Protein AF-A0A967HJ65-F1 (afdb_monomer_lite)

pLDDT: mean 89.08, std 5.62, range [77.12, 97.5]

Secondary structure (DSSP, 8-state):
-HHHHHTTT--EEEEESSS-HHHHHHHHHHTT---TTEEEEE---HHHHHHHHHHH--SEEEEE-GGG-

Foldseek 3Di:
DLLVCVVVVFQEEEEEQPDAPVVVVVVCVVVVRHCPSYHYYHDQDPVVVVVCCVVVVTPYYHYHPPVSD

Radius of gyration: 11.39 Å; chains: 1; bounding box: 28×19×29 Å

Sequence (69 aa):
VSGRLAGAGHTVLYVSGEESAYQVKLRAERLEEPTEDLLMVAETSTEEILAIVEAAAPDILVVDSIQTL

Structure (mmCIF, N/CA/C/O backbone):
data_AF-A0A967HJ65-F1
#
_entry.id   AF-A0A967HJ65-F1
#
loop_
_atom_site.group_PDB
_atom_site.id
_atom_site.type_symbol
_atom_site.label_atom_id
_atom_site.label_alt_id
_atom_site.label_comp_id
_atom_site.label_asym_id
_atom_site.label_entity_id
_atom_site.label_seq_id
_atom_site.pdbx_PDB_ins_code
_atom_site.Cartn_x
_atom_site.Cartn_y
_atom_site.Cartn_z
_atom_site.occupancy
_atom_site.B_iso_or_equiv
_atom_site.auth_seq_id
_atom_site.auth_comp_id
_atom_site.auth_asym_id
_atom_site.auth_atom_id
_atom_site.pdbx_PDB_model_num
ATOM 1 N N . VAL A 1 1 ? 11.384 -2.935 -4.155 1.00 78.00 1 VAL A N 1
ATOM 2 C CA . VAL A 1 1 ? 10.811 -4.283 -4.471 1.00 78.00 1 VAL A CA 1
ATOM 3 C C . VAL A 1 1 ? 9.438 -4.119 -5.084 1.00 78.00 1 VAL A C 1
ATOM 5 O O . VAL A 1 1 ? 9.284 -4.475 -6.242 1.00 78.00 1 VAL A O 1
ATOM 8 N N . SER A 1 2 ? 8.484 -3.538 -4.356 1.00 83.00 2 SER A N 1
ATOM 9 C CA . SER A 1 2 ? 7.158 -3.169 -4.867 1.00 83.00 2 SER A CA 1
ATOM 10 C C . SER A 1 2 ? 7.238 -2.303 -6.129 1.00 83.00 2 SER A C 1
ATOM 12 O O . SER A 1 2 ? 6.592 -2.633 -7.115 1.00 83.00 2 SER A O 1
ATOM 14 N N . GLY A 1 3 ? 8.111 -1.290 -6.162 1.00 81.81 3 GLY A N 1
ATOM 15 C CA . GLY A 1 3 ? 8.293 -0.462 -7.360 1.00 81.81 3 GLY A CA 1
ATOM 16 C C . GLY A 1 3 ? 8.872 -1.215 -8.565 1.00 81.81 3 GLY A C 1
ATOM 17 O O . GLY A 1 3 ? 8.435 -1.031 -9.695 1.00 81.81 3 GLY A O 1
ATOM 18 N N . ARG A 1 4 ? 9.805 -2.150 -8.350 1.00 84.69 4 ARG A N 1
ATOM 19 C CA . ARG A 1 4 ? 10.316 -3.025 -9.430 1.00 84.69 4 ARG A CA 1
ATOM 20 C C . ARG A 1 4 ? 9.265 -3.986 -9.978 1.00 84.69 4 ARG A C 1
ATOM 22 O O . ARG A 1 4 ? 9.290 -4.267 -11.168 1.00 84.69 4 ARG A O 1
ATOM 29 N N . LEU A 1 5 ? 8.391 -4.508 -9.118 1.00 87.19 5 LEU A N 1
ATOM 30 C CA . LEU A 1 5 ? 7.284 -5.374 -9.530 1.00 87.19 5 LEU A CA 1
ATOM 31 C C . LEU A 1 5 ? 6.265 -4.583 -10.356 1.00 87.19 5 LEU A C 1
ATOM 33 O O . LEU A 1 5 ? 5.872 -5.051 -11.419 1.00 87.19 5 LEU A O 1
ATOM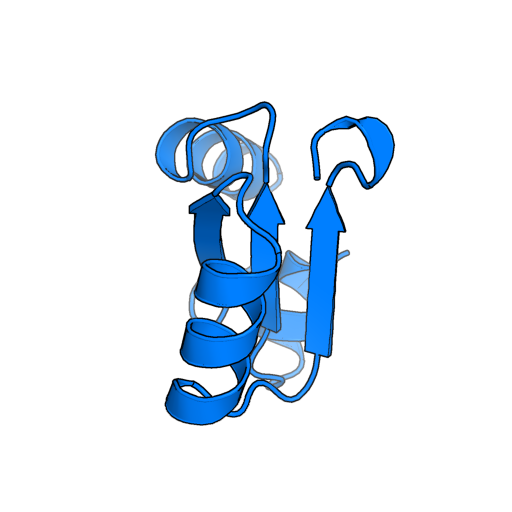 37 N N . ALA A 1 6 ? 5.946 -3.360 -9.923 1.00 85.38 6 ALA A N 1
ATOM 38 C CA . ALA A 1 6 ? 5.144 -2.420 -10.702 1.00 85.38 6 ALA A CA 1
ATOM 39 C C . ALA A 1 6 ? 5.784 -2.146 -12.074 1.00 85.38 6 ALA A C 1
ATOM 41 O O . ALA A 1 6 ? 5.168 -2.373 -13.106 1.00 85.38 6 ALA A O 1
ATOM 42 N N . GLY A 1 7 ? 7.076 -1.805 -12.112 1.00 85.00 7 GLY A N 1
ATOM 43 C CA . GLY A 1 7 ? 7.805 -1.600 -13.371 1.00 85.00 7 GLY A CA 1
ATOM 44 C C . GLY A 1 7 ? 7.967 -2.846 -14.253 1.00 85.00 7 GLY A C 1
ATOM 45 O O . GLY A 1 7 ? 8.370 -2.718 -15.406 1.00 85.00 7 GLY A O 1
ATOM 46 N N . ALA A 1 8 ? 7.665 -4.043 -13.741 1.00 88.50 8 ALA A N 1
ATOM 47 C CA . ALA A 1 8 ? 7.602 -5.276 -14.524 1.00 88.50 8 ALA A CA 1
ATOM 48 C C . ALA A 1 8 ? 6.213 -5.516 -15.155 1.00 88.50 8 ALA A C 1
ATOM 50 O O . ALA A 1 8 ? 6.017 -6.542 -15.807 1.00 88.50 8 ALA A O 1
ATOM 51 N N . GLY A 1 9 ? 5.271 -4.579 -14.988 1.00 88.94 9 GLY A N 1
ATOM 52 C CA . GLY A 1 9 ? 3.916 -4.633 -15.538 1.00 88.94 9 GLY A CA 1
ATOM 53 C C . GLY A 1 9 ? 2.895 -5.329 -14.637 1.00 88.94 9 GLY A C 1
ATOM 54 O O . GLY A 1 9 ? 1.835 -5.712 -15.126 1.00 88.94 9 GLY A O 1
ATOM 55 N N . HIS A 1 10 ? 3.206 -5.530 -13.353 1.00 92.31 10 HIS A N 1
ATOM 56 C CA . HIS A 1 10 ? 2.244 -6.041 -12.376 1.00 92.31 10 HIS A CA 1
ATOM 57 C C . HIS A 1 10 ? 1.522 -4.895 -11.678 1.00 92.31 10 HIS A C 1
ATOM 59 O O . HIS A 1 10 ? 2.155 -3.942 -11.228 1.00 92.31 10 HIS A O 1
ATOM 65 N N . THR A 1 11 ? 0.215 -5.033 -11.479 1.00 92.88 11 THR A N 1
ATOM 66 C CA . THR A 1 11 ? -0.523 -4.129 -10.594 1.00 92.88 11 THR A CA 1
ATOM 67 C C . THR A 1 11 ? -0.222 -4.509 -9.148 1.00 92.88 11 THR A C 1
ATOM 69 O O . THR A 1 11 ? -0.567 -5.606 -8.699 1.00 92.88 11 THR A O 1
ATOM 72 N N . VAL A 1 12 ? 0.433 -3.613 -8.408 1.00 93.69 12 VAL A N 1
ATOM 73 C CA . VAL A 1 12 ? 0.830 -3.859 -7.014 1.00 93.69 12 VAL A CA 1
ATOM 74 C C . VAL A 1 12 ? 0.005 -2.983 -6.083 1.00 93.69 12 VAL A C 1
ATOM 76 O O . VAL A 1 12 ? 0.026 -1.762 -6.211 1.00 93.69 12 VAL A O 1
ATOM 79 N N . LEU A 1 13 ? -0.667 -3.593 -5.107 1.00 94.81 13 LEU A N 1
ATOM 80 C CA . LEU A 1 13 ? -1.298 -2.887 -3.994 1.00 94.81 13 LEU A CA 1
ATOM 81 C C . LEU A 1 13 ? -0.391 -2.958 -2.765 1.00 94.81 13 LEU A C 1
ATOM 83 O O . LEU A 1 13 ? -0.143 -4.033 -2.227 1.00 94.81 13 LEU A O 1
ATOM 87 N N . TYR A 1 14 ? 0.107 -1.810 -2.326 1.00 94.00 14 TYR A N 1
ATOM 88 C CA . TYR A 1 14 ? 0.907 -1.651 -1.120 1.00 94.00 14 TYR A CA 1
ATOM 89 C C . TYR A 1 14 ? 0.053 -1.054 -0.008 1.00 94.00 14 TYR A C 1
ATOM 91 O O . TYR A 1 14 ? -0.418 0.079 -0.117 1.00 94.00 14 TYR A O 1
ATOM 99 N N . VAL A 1 15 ? -0.121 -1.803 1.069 1.00 94.44 15 VAL A N 1
ATOM 100 C CA . VAL A 1 15 ? -0.862 -1.384 2.254 1.00 94.44 15 VAL A CA 1
ATOM 101 C C . VAL A 1 15 ? 0.123 -1.094 3.372 1.00 94.44 15 VAL A C 1
ATOM 103 O O . VAL A 1 15 ? 0.953 -1.947 3.694 1.00 94.44 15 VAL A O 1
ATOM 106 N N . SER A 1 16 ? 0.011 0.086 3.979 1.00 92.12 16 SER A N 1
ATOM 107 C CA . SER A 1 16 ? 0.752 0.421 5.189 1.00 92.12 16 SER A CA 1
ATOM 108 C C . SER A 1 16 ? -0.158 0.812 6.342 1.00 92.12 16 SER A C 1
ATOM 110 O O . SER A 1 16 ? -1.062 1.620 6.166 1.00 92.12 16 SER A O 1
ATOM 112 N N . GLY A 1 17 ? 0.114 0.278 7.530 1.00 87.56 17 GLY A N 1
ATOM 113 C CA . GLY A 1 17 ? -0.519 0.732 8.771 1.00 87.56 17 GLY A CA 1
ATOM 114 C C . GLY A 1 17 ? 0.315 1.760 9.547 1.00 87.56 17 GLY A C 1
ATOM 115 O O . GLY A 1 17 ? -0.148 2.293 10.553 1.00 87.56 17 GLY A O 1
ATOM 116 N N . GLU A 1 18 ? 1.540 2.054 9.095 1.00 79.81 18 GLU A N 1
ATOM 117 C CA . GLU A 1 18 ? 2.512 2.894 9.814 1.00 79.81 18 GLU A CA 1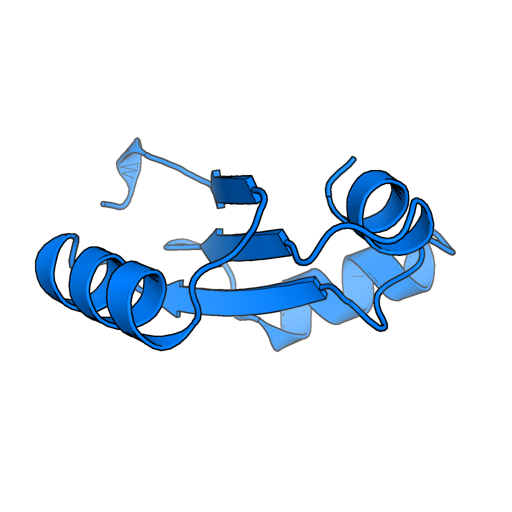
ATOM 118 C C . GLU A 1 18 ? 2.770 4.242 9.135 1.00 79.81 18 GLU A C 1
ATOM 120 O O . GLU A 1 18 ? 2.891 5.271 9.803 1.00 79.81 18 GLU A O 1
ATOM 125 N N . GLU A 1 19 ? 2.865 4.248 7.805 1.00 83.94 19 GLU A N 1
ATOM 126 C CA . GLU A 1 19 ? 3.216 5.427 7.019 1.00 83.94 19 GLU A CA 1
ATOM 127 C C . GLU A 1 19 ? 2.069 5.825 6.082 1.00 83.94 19 GLU A C 1
ATOM 129 O O . GLU A 1 19 ? 1.341 4.996 5.538 1.00 83.94 19 GLU A O 1
ATOM 134 N N . SER A 1 20 ? 1.927 7.128 5.831 1.00 87.06 20 SER A N 1
ATOM 135 C CA . SER A 1 20 ? 0.993 7.599 4.805 1.00 87.06 20 SER A CA 1
ATOM 136 C C . SER A 1 20 ? 1.484 7.236 3.398 1.00 8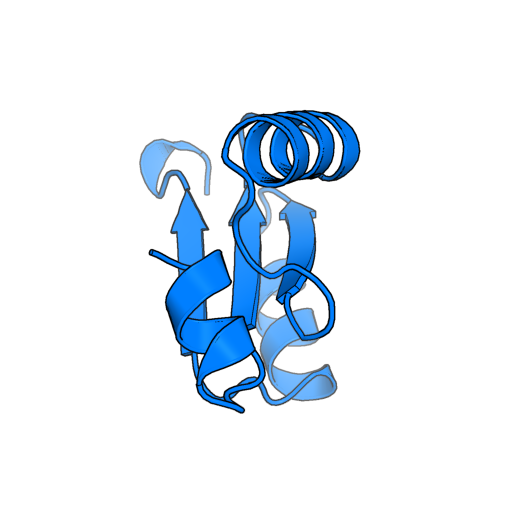7.06 20 SER A C 1
ATOM 138 O O . SER A 1 20 ? 2.686 7.272 3.116 1.00 87.06 20 SER A O 1
ATOM 140 N N . ALA A 1 21 ? 0.553 7.011 2.465 1.00 84.56 21 ALA A N 1
ATOM 141 C CA . ALA A 1 21 ? 0.873 6.745 1.058 1.00 84.56 21 ALA A CA 1
ATOM 142 C C . ALA A 1 21 ? 1.802 7.811 0.437 1.00 84.56 21 ALA A C 1
ATOM 144 O O . ALA A 1 21 ? 2.673 7.497 -0.372 1.00 84.56 21 ALA A O 1
ATOM 145 N N . TYR A 1 22 ? 1.668 9.075 0.854 1.00 85.69 22 TYR A N 1
ATOM 146 C CA . TYR A 1 22 ? 2.541 10.165 0.413 1.00 85.69 22 TYR A CA 1
ATOM 147 C C . TYR A 1 22 ? 4.000 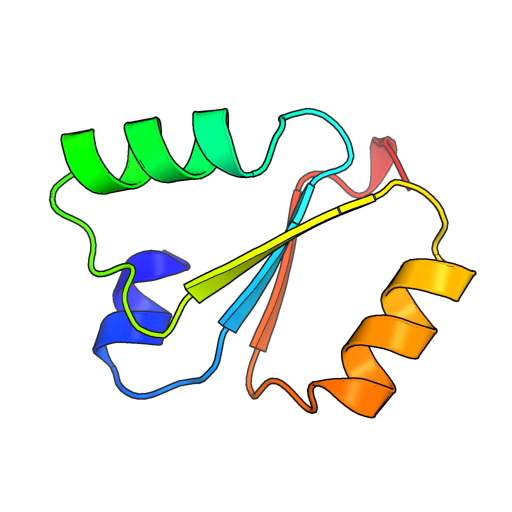9.985 0.863 1.00 85.69 22 TYR A C 1
ATOM 149 O O . TYR A 1 22 ? 4.922 10.192 0.073 1.00 85.69 22 TYR A O 1
ATOM 157 N N . GLN A 1 23 ? 4.230 9.583 2.117 1.00 86.69 23 GLN A N 1
ATOM 158 C CA . GLN A 1 23 ? 5.581 9.366 2.647 1.00 86.69 23 GLN A CA 1
ATOM 159 C C . GLN A 1 23 ? 6.273 8.189 1.954 1.00 86.69 23 GLN A C 1
ATOM 161 O O . GLN A 1 23 ? 7.445 8.302 1.581 1.00 86.69 23 GLN A O 1
ATOM 166 N N . VAL A 1 24 ? 5.536 7.100 1.721 1.00 83.62 24 VAL A N 1
ATOM 167 C CA . VAL A 1 24 ? 6.032 5.932 0.980 1.00 83.62 24 VAL A CA 1
ATOM 168 C C . VAL A 1 24 ? 6.372 6.320 -0.462 1.00 83.62 24 VAL A C 1
ATOM 170 O O . VAL A 1 24 ? 7.469 6.013 -0.937 1.00 83.62 24 VAL A O 1
ATOM 173 N N . LYS A 1 25 ? 5.503 7.091 -1.132 1.00 83.56 25 LYS A N 1
ATOM 174 C CA . LYS A 1 25 ? 5.746 7.590 -2.493 1.00 83.56 25 LYS A CA 1
ATOM 175 C C . LYS A 1 25 ? 7.022 8.421 -2.591 1.00 83.56 25 LYS A C 1
ATOM 177 O O . LYS A 1 25 ? 7.866 8.145 -3.439 1.00 83.56 25 LYS A O 1
ATOM 182 N N . LEU A 1 26 ? 7.203 9.388 -1.691 1.00 86.12 26 LEU A N 1
ATOM 183 C CA . LEU A 1 26 ? 8.385 10.252 -1.684 1.00 86.12 26 LEU A CA 1
ATOM 184 C C . LEU A 1 26 ? 9.680 9.443 -1.514 1.00 86.12 26 LEU A C 1
ATOM 186 O O . LEU A 1 26 ? 10.718 9.775 -2.087 1.00 86.12 26 LEU A O 1
ATOM 190 N N . ARG A 1 27 ? 9.640 8.365 -0.723 1.00 86.06 27 ARG A N 1
ATOM 191 C CA . ARG A 1 27 ? 10.779 7.449 -0.577 1.00 86.06 27 ARG A CA 1
ATOM 192 C C . ARG A 1 27 ? 11.043 6.666 -1.860 1.00 86.06 27 ARG A C 1
ATOM 194 O O . ARG A 1 27 ? 12.206 6.542 -2.232 1.00 86.06 27 ARG A O 1
ATOM 201 N N . ALA A 1 28 ? 10.004 6.165 -2.523 1.00 82.94 28 ALA A N 1
ATOM 202 C CA . ALA A 1 28 ? 10.140 5.440 -3.784 1.00 82.94 28 ALA A CA 1
ATOM 203 C C . ALA A 1 28 ? 10.709 6.332 -4.904 1.00 82.94 28 ALA A C 1
ATOM 205 O O . ALA A 1 28 ? 11.650 5.925 -5.582 1.00 82.94 28 ALA A O 1
ATOM 206 N N . GLU A 1 29 ? 10.231 7.575 -5.018 1.00 84.25 29 GLU A N 1
ATOM 207 C CA . GLU A 1 29 ? 10.748 8.571 -5.969 1.00 84.25 29 GLU A CA 1
ATOM 208 C C . GLU A 1 29 ? 12.232 8.877 -5.727 1.00 84.25 29 GLU A C 1
ATOM 210 O O . GLU A 1 29 ? 13.029 8.899 -6.662 1.00 84.25 29 GLU A O 1
ATOM 215 N N . ARG A 1 30 ? 12.639 9.047 -4.461 1.00 87.88 30 ARG A N 1
ATOM 216 C CA . ARG A 1 30 ? 14.050 9.268 -4.089 1.00 87.88 30 ARG A CA 1
ATOM 217 C C . ARG A 1 30 ? 14.969 8.098 -4.436 1.00 87.88 30 ARG A C 1
ATOM 219 O O . ARG A 1 30 ? 16.175 8.302 -4.531 1.00 87.88 30 ARG A O 1
ATOM 226 N N . LEU A 1 31 ? 14.422 6.891 -4.537 1.00 86.31 31 LEU A N 1
ATOM 227 C CA . LEU A 1 31 ? 15.156 5.678 -4.893 1.00 86.31 31 LEU A CA 1
ATOM 228 C C . LEU A 1 31 ? 15.097 5.376 -6.395 1.00 86.31 31 LEU A C 1
ATOM 230 O O . LEU A 1 31 ? 15.598 4.331 -6.801 1.00 86.31 31 LEU A O 1
ATOM 234 N N . GLU A 1 32 ? 14.495 6.266 -7.194 1.00 83.31 32 GLU A N 1
ATOM 235 C CA . GLU A 1 32 ? 14.295 6.093 -8.637 1.00 83.31 32 GLU A CA 1
ATOM 236 C C . GLU A 1 32 ? 13.569 4.773 -8.975 1.00 83.31 32 GLU A C 1
ATOM 238 O O . GLU A 1 32 ? 13.771 4.194 -10.044 1.00 83.31 32 GLU A O 1
ATOM 243 N N . GLU A 1 33 ? 12.723 4.261 -8.064 1.00 82.50 33 GLU A N 1
ATOM 244 C CA . GLU A 1 33 ? 11.913 3.073 -8.351 1.00 82.50 33 GLU A CA 1
ATOM 245 C C . GLU A 1 33 ? 10.659 3.463 -9.163 1.00 82.50 33 GLU A C 1
ATOM 247 O O . GLU A 1 33 ? 10.063 4.517 -8.921 1.00 82.50 33 GLU A O 1
ATOM 252 N N . PRO A 1 34 ? 10.214 2.607 -10.101 1.00 78.00 34 PRO A N 1
ATOM 253 C CA . PRO A 1 34 ? 8.956 2.808 -10.815 1.00 78.00 34 PRO A CA 1
ATOM 254 C C . PRO A 1 34 ? 7.777 2.839 -9.834 1.00 78.00 34 PRO A C 1
ATOM 256 O O . PRO A 1 34 ? 7.714 2.024 -8.915 1.00 78.00 34 PRO A O 1
ATOM 259 N N . THR A 1 35 ? 6.833 3.764 -10.022 1.00 78.81 35 THR A N 1
ATOM 260 C CA . THR A 1 35 ? 5.653 3.907 -9.141 1.00 78.81 35 THR A CA 1
ATOM 261 C C . THR A 1 35 ? 4.330 4.053 -9.891 1.00 78.81 35 THR A C 1
ATOM 263 O O . THR A 1 35 ? 3.296 4.222 -9.254 1.00 78.81 35 THR A O 1
ATOM 266 N N . GLU A 1 36 ? 4.341 3.982 -11.223 1.00 77.12 36 GLU A N 1
ATOM 267 C CA . GLU A 1 36 ? 3.156 4.237 -12.055 1.00 77.12 36 GLU A CA 1
ATOM 268 C C . GLU A 1 36 ? 2.052 3.189 -11.827 1.00 77.12 36 GLU A C 1
ATOM 270 O O . GLU A 1 36 ? 0.898 3.570 -11.652 1.00 77.12 36 GLU A O 1
ATOM 275 N N . ASP A 1 37 ? 2.423 1.909 -11.691 1.00 82.44 37 ASP A N 1
ATOM 276 C CA . ASP A 1 37 ? 1.498 0.792 -11.414 1.00 82.44 37 ASP A CA 1
ATOM 277 C C . 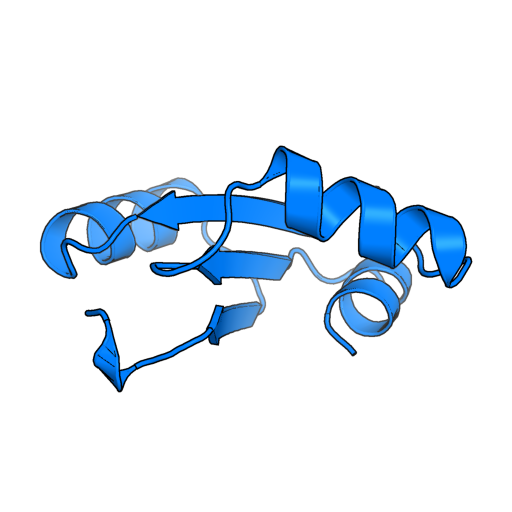ASP A 1 37 ? 1.457 0.383 -9.923 1.00 82.44 37 ASP A C 1
ATOM 279 O O . ASP A 1 37 ? 1.031 -0.718 -9.561 1.00 82.44 37 ASP A O 1
ATOM 283 N N . LEU A 1 38 ? 1.930 1.266 -9.034 1.00 88.56 38 LEU A N 1
ATOM 284 C CA . LEU A 1 38 ? 1.940 1.040 -7.589 1.00 88.56 38 LEU A CA 1
ATOM 285 C C . LEU A 1 38 ? 0.769 1.773 -6.918 1.00 88.56 38 LEU A C 1
ATOM 287 O O . LEU A 1 38 ? 0.819 2.982 -6.676 1.00 88.56 38 LEU A O 1
ATOM 291 N N . LEU A 1 39 ? -0.267 1.022 -6.551 1.00 91.31 39 LEU A N 1
ATOM 292 C CA . LEU A 1 39 ? -1.367 1.495 -5.715 1.00 91.31 39 LEU A CA 1
ATOM 293 C C . LEU A 1 39 ? -0.910 1.499 -4.253 1.00 91.31 39 LEU A C 1
ATOM 295 O O . LEU A 1 39 ? -0.382 0.502 -3.768 1.00 91.31 39 LEU A O 1
ATOM 299 N N . MET A 1 40 ? -1.107 2.606 -3.537 1.00 90.88 40 MET A N 1
ATOM 300 C CA . MET A 1 40 ? -0.719 2.730 -2.127 1.00 90.88 40 MET A CA 1
ATOM 301 C C . MET A 1 40 ? -1.911 3.130 -1.270 1.00 90.88 40 MET A C 1
ATOM 303 O O . MET A 1 40 ? -2.586 4.117 -1.564 1.00 90.88 40 MET A O 1
ATOM 307 N N . VAL A 1 41 ? -2.125 2.392 -0.186 1.00 92.75 41 VAL A N 1
ATOM 308 C CA . VAL A 1 41 ? -3.194 2.618 0.787 1.00 92.75 41 VAL A CA 1
ATOM 309 C C . VAL A 1 41 ? -2.585 2.658 2.181 1.00 92.75 41 VAL A C 1
ATOM 311 O O . VAL A 1 41 ? -1.733 1.837 2.513 1.00 92.75 41 VAL A O 1
ATOM 314 N N . ALA A 1 42 ? -3.016 3.627 2.984 1.00 92.75 42 ALA A N 1
ATOM 315 C CA . ALA A 1 42 ? -2.683 3.684 4.398 1.00 92.75 42 ALA A CA 1
A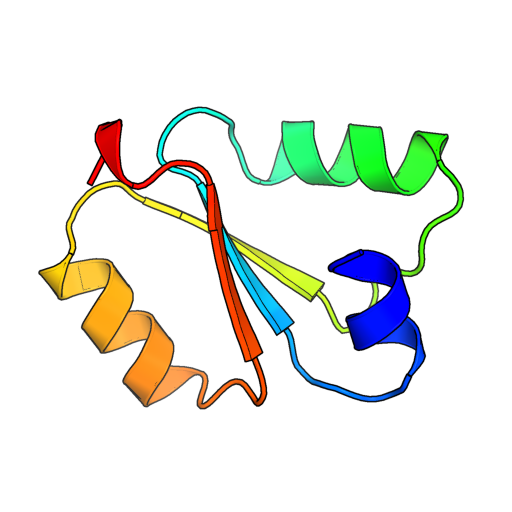TOM 316 C C . ALA A 1 42 ? -3.904 3.217 5.196 1.00 92.75 42 ALA A C 1
ATOM 318 O O . ALA A 1 42 ? -4.820 4.011 5.390 1.00 92.75 42 ALA A O 1
ATOM 319 N N . GLU A 1 43 ? -3.938 1.940 5.580 1.00 93.19 43 GLU A N 1
ATOM 320 C CA . GLU A 1 43 ? -5.040 1.356 6.346 1.00 93.19 43 GLU A CA 1
ATOM 321 C C . GLU A 1 43 ? -4.573 0.289 7.331 1.00 93.19 43 GLU A C 1
ATOM 323 O O . GLU A 1 43 ? -3.593 -0.416 7.087 1.00 93.19 43 GLU A O 1
ATOM 328 N N . THR A 1 44 ? -5.310 0.168 8.437 1.00 93.19 44 THR A N 1
ATOM 329 C CA . THR A 1 44 ? -5.048 -0.810 9.506 1.00 93.19 44 THR A CA 1
ATOM 330 C C . THR A 1 44 ? -6.172 -1.829 9.675 1.00 93.19 44 THR A C 1
ATOM 332 O O . THR A 1 44 ? -5.939 -2.904 10.212 1.00 93.19 44 THR A O 1
ATOM 335 N N . SER A 1 45 ? -7.394 -1.549 9.204 1.00 94.56 45 SER A N 1
ATOM 336 C CA . SER A 1 45 ? -8.484 -2.530 9.268 1.00 94.56 45 SER A CA 1
ATOM 337 C C . SER A 1 45 ? -8.297 -3.610 8.208 1.00 94.56 45 SER A C 1
ATOM 339 O O . SER A 1 45 ? -8.363 -3.346 7.008 1.00 94.56 45 SER A O 1
ATOM 341 N N . THR A 1 46 ? -8.143 -4.855 8.656 1.00 93.44 46 THR A N 1
ATOM 342 C CA . THR A 1 46 ? -8.069 -6.010 7.754 1.00 93.44 46 THR A CA 1
ATOM 343 C C . THR A 1 46 ? -9.333 -6.155 6.892 1.00 93.44 46 THR A C 1
ATOM 345 O O . THR A 1 46 ? -9.225 -6.528 5.726 1.00 93.44 46 THR A O 1
ATOM 348 N N . GLU A 1 47 ? -10.524 -5.836 7.412 1.00 95.75 47 GLU A N 1
ATOM 349 C CA . GLU A 1 47 ? -11.762 -5.910 6.623 1.00 95.75 47 GLU A CA 1
ATOM 350 C C . GLU A 1 47 ? -11.786 -4.892 5.476 1.00 95.75 47 GLU A C 1
ATOM 352 O O . GLU A 1 47 ? -12.101 -5.261 4.344 1.00 95.75 47 GLU A O 1
ATOM 357 N N . GLU A 1 48 ? -11.399 -3.642 5.740 1.00 95.81 48 GLU A N 1
ATOM 358 C CA . GLU A 1 48 ? -11.293 -2.604 4.703 1.00 95.81 48 GLU A CA 1
ATOM 359 C C . GLU A 1 48 ? -10.223 -2.969 3.667 1.00 95.81 48 GLU A C 1
ATOM 361 O O . GLU A 1 48 ? -10.449 -2.863 2.461 1.00 95.81 48 GLU A O 1
ATOM 366 N N . ILE A 1 49 ? -9.077 -3.493 4.114 1.00 94.56 49 ILE A N 1
ATOM 367 C CA . ILE A 1 49 ? -8.007 -3.951 3.219 1.00 94.56 49 ILE A CA 1
ATOM 368 C C . ILE A 1 49 ? -8.516 -5.043 2.276 1.00 94.56 49 ILE A C 1
ATOM 370 O O . ILE A 1 49 ? -8.257 -4.981 1.075 1.00 94.56 49 ILE A O 1
ATOM 374 N N . LEU A 1 50 ? -9.256 -6.028 2.790 1.00 95.81 50 LEU A N 1
ATOM 375 C CA . LEU A 1 50 ? -9.823 -7.096 1.966 1.00 95.81 50 LEU A CA 1
ATOM 376 C C . LEU A 1 50 ? -10.840 -6.555 0.955 1.00 95.81 50 LEU A C 1
ATOM 378 O O . LEU A 1 50 ? -10.794 -6.952 -0.209 1.00 95.81 50 LEU A O 1
ATOM 382 N N . ALA A 1 51 ? -11.694 -5.609 1.352 1.00 97.50 51 ALA A N 1
ATOM 383 C CA . ALA A 1 51 ? -12.636 -4.966 0.436 1.00 97.50 51 ALA A CA 1
ATOM 384 C C . ALA A 1 51 ? -11.917 -4.208 -0.697 1.00 97.50 51 ALA A C 1
ATOM 386 O O . ALA A 1 51 ? -12.314 -4.288 -1.862 1.00 97.50 51 ALA A O 1
ATOM 387 N N . ILE A 1 52 ? -10.818 -3.517 -0.379 1.00 95.94 52 ILE A N 1
ATOM 388 C CA . ILE A 1 52 ? -9.981 -2.832 -1.371 1.00 95.94 52 ILE A CA 1
ATOM 389 C C . ILE A 1 52 ? -9.317 -3.841 -2.312 1.00 95.94 52 ILE A C 1
ATOM 391 O O . ILE A 1 52 ? -9.294 -3.615 -3.520 1.00 95.94 52 ILE A O 1
ATOM 395 N N . VAL A 1 53 ? -8.798 -4.954 -1.788 1.00 96.88 53 VAL A N 1
ATOM 396 C CA . VAL A 1 53 ? -8.178 -6.018 -2.596 1.00 96.88 53 VAL A CA 1
ATOM 397 C C . VAL A 1 53 ? -9.188 -6.622 -3.570 1.00 96.88 53 VAL A C 1
ATOM 399 O O . VAL A 1 53 ? -8.862 -6.789 -4.744 1.00 96.88 53 VAL A O 1
ATOM 402 N N . GLU A 1 54 ? -10.412 -6.906 -3.123 1.00 97.38 54 GLU A N 1
ATOM 403 C CA . GLU A 1 54 ? -11.475 -7.423 -3.993 1.00 97.38 54 GLU A CA 1
ATOM 404 C C . GLU A 1 54 ? -11.852 -6.429 -5.099 1.00 97.38 54 GLU A C 1
ATOM 406 O O . GLU A 1 54 ? -12.046 -6.830 -6.247 1.00 97.38 54 GLU A O 1
ATOM 411 N N . ALA A 1 55 ? -11.923 -5.135 -4.778 1.00 96.38 55 ALA A N 1
ATOM 412 C CA . ALA A 1 55 ? -12.281 -4.098 -5.742 1.00 96.38 55 ALA A CA 1
ATOM 413 C C . ALA A 1 55 ? -11.157 -3.788 -6.745 1.00 96.38 55 ALA A C 1
ATOM 415 O O . ALA A 1 55 ? -11.429 -3.555 -7.923 1.00 96.38 55 ALA A O 1
ATOM 416 N N . ALA A 1 56 ? -9.904 -3.759 -6.284 1.00 94.50 56 ALA A N 1
ATOM 417 C CA . ALA A 1 56 ? -8.743 -3.414 -7.101 1.00 94.50 56 ALA A CA 1
ATOM 418 C C . ALA A 1 56 ? -8.176 -4.609 -7.883 1.00 94.50 56 ALA A C 1
ATOM 420 O O . ALA A 1 56 ? -7.490 -4.393 -8.878 1.00 94.50 56 ALA A O 1
ATOM 421 N N . ALA A 1 57 ? -8.445 -5.841 -7.434 1.00 96.12 57 ALA A N 1
ATOM 422 C CA . ALA A 1 57 ? -7.943 -7.092 -8.007 1.00 96.12 57 ALA A CA 1
ATOM 423 C C . ALA A 1 57 ? -6.442 -7.045 -8.390 1.00 96.12 57 ALA A C 1
ATOM 425 O O . ALA A 1 57 ? -6.099 -7.306 -9.545 1.00 96.12 57 ALA A O 1
ATOM 426 N N . PRO A 1 58 ? -5.537 -6.687 -7.454 1.00 95.94 58 PRO A N 1
ATOM 427 C CA . PRO A 1 58 ? -4.118 -6.549 -7.763 1.00 95.94 58 PRO A CA 1
ATOM 428 C C . PRO A 1 58 ? -3.467 -7.912 -8.041 1.00 95.94 58 PRO A C 1
ATOM 430 O O . PRO A 1 58 ? -3.834 -8.920 -7.435 1.00 95.94 58 PRO A O 1
ATOM 433 N N . ASP A 1 59 ? -2.429 -7.931 -8.880 1.00 96.44 59 ASP A N 1
ATOM 434 C CA . ASP A 1 59 ? -1.601 -9.127 -9.091 1.00 96.44 59 ASP A CA 1
ATOM 435 C C . ASP A 1 59 ? -0.819 -9.488 -7.821 1.00 96.44 59 ASP A C 1
ATOM 437 O O . ASP A 1 59 ? -0.540 -10.657 -7.544 1.00 96.44 59 ASP A O 1
ATOM 441 N N . ILE A 1 60 ? -0.418 -8.460 -7.064 1.00 95.38 60 ILE A N 1
ATOM 442 C CA . ILE A 1 60 ? 0.425 -8.588 -5.877 1.00 95.38 60 ILE A CA 1
ATOM 443 C C . ILE A 1 60 ? -0.078 -7.644 -4.784 1.00 95.38 60 ILE A C 1
ATOM 445 O O . ILE A 1 60 ? -0.180 -6.435 -4.988 1.00 95.38 60 ILE A O 1
ATOM 449 N N . LEU A 1 61 ? -0.313 -8.198 -3.594 1.00 95.00 61 LEU A N 1
ATOM 450 C CA . LEU A 1 61 ? -0.552 -7.450 -2.362 1.00 95.00 61 LEU A CA 1
ATOM 451 C C . LEU A 1 61 ? 0.726 -7.437 -1.512 1.00 95.00 61 LEU A C 1
ATOM 453 O O . LEU A 1 61 ? 1.295 -8.489 -1.217 1.00 95.00 61 LEU A O 1
ATOM 457 N N . VAL A 1 62 ? 1.159 -6.251 -1.091 1.00 93.25 62 VAL A N 1
ATOM 458 C CA . VAL A 1 62 ? 2.256 -6.043 -0.140 1.00 93.25 62 VAL A CA 1
ATOM 459 C C . VAL A 1 62 ? 1.694 -5.378 1.110 1.00 93.25 62 VAL A C 1
ATOM 461 O O . VAL A 1 62 ? 0.984 -4.385 1.006 1.00 93.25 62 VAL A O 1
ATOM 464 N N . VAL A 1 63 ? 2.031 -5.913 2.282 1.00 92.44 63 VAL A N 1
ATOM 465 C CA . VAL A 1 63 ? 1.611 -5.387 3.587 1.00 92.44 63 VAL A CA 1
ATOM 466 C C . VAL A 1 63 ? 2.844 -4.980 4.386 1.00 92.44 63 VAL A C 1
ATOM 468 O O . VAL A 1 63 ? 3.736 -5.804 4.597 1.00 92.44 63 VAL A O 1
ATOM 471 N N . ASP A 1 64 ? 2.870 -3.734 4.849 1.00 89.31 64 ASP A N 1
ATOM 472 C CA . ASP A 1 64 ? 3.959 -3.149 5.633 1.00 89.31 64 ASP A CA 1
ATOM 473 C C . ASP A 1 64 ? 3.420 -2.292 6.801 1.00 89.31 64 ASP A C 1
ATOM 475 O O . ASP A 1 64 ? 3.079 -1.124 6.626 1.00 89.31 64 ASP A O 1
ATOM 479 N N . SER A 1 65 ? 3.272 -2.810 8.018 1.00 88.00 65 SER A N 1
ATOM 480 C CA . SER A 1 65 ? 3.700 -4.113 8.534 1.00 88.00 65 SER A CA 1
ATOM 481 C C . SER A 1 65 ? 2.522 -4.871 9.160 1.00 88.00 65 SER A C 1
ATOM 483 O O . SER A 1 65 ? 1.559 -4.268 9.634 1.00 88.00 65 SER A O 1
ATOM 485 N N . ILE A 1 66 ? 2.577 -6.209 9.182 1.00 86.44 66 ILE A N 1
ATOM 486 C CA . ILE A 1 66 ? 1.471 -7.042 9.699 1.00 86.44 66 ILE A CA 1
ATOM 487 C C . ILE A 1 66 ? 1.166 -6.784 11.182 1.00 86.44 66 ILE A C 1
ATOM 489 O O . ILE A 1 66 ? 0.072 -7.063 11.648 1.00 86.44 66 ILE A O 1
ATOM 493 N N . GLN A 1 67 ? 2.129 -6.243 11.930 1.00 87.50 67 GLN A N 1
ATOM 494 C CA . GLN A 1 67 ? 1.993 -5.880 13.339 1.00 87.50 67 GLN A CA 1
ATOM 495 C C . GLN A 1 67 ? 1.014 -4.723 13.566 1.00 87.50 67 GLN A C 1
ATOM 497 O O . GLN A 1 67 ? 0.598 -4.502 14.702 1.00 87.50 67 GLN A O 1
ATOM 502 N N . THR A 1 68 ? 0.700 -3.972 12.510 1.00 82.62 68 THR A N 1
ATOM 503 C CA . THR A 1 68 ? -0.194 -2.807 12.550 1.00 82.62 68 THR A CA 1
ATOM 504 C C . THR A 1 68 ? -1.582 -3.073 11.979 1.00 82.62 68 THR A C 1
ATOM 506 O O . THR A 1 68 ? -2.398 -2.153 11.944 1.00 82.62 68 THR A O 1
ATOM 509 N N . LEU A 1 69 ? -1.837 -4.320 11.568 1.00 81.69 69 LEU A N 1
ATOM 510 C CA . LEU A 1 69 ? -3.132 -4.806 11.098 1.00 81.69 69 LEU A CA 1
ATOM 511 C C . LEU A 1 69 ? -3.960 -5.468 12.208 1.00 81.69 69 LEU A C 1
ATOM 513 O O . LEU A 1 69 ? -3.357 -5.969 13.187 1.00 81.69 69 LEU A O 1
#